Protein AF-A0A7C1E4L3-F1 (afdb_monomer_lite)

Organism: NCBI:txid683846

Sequenc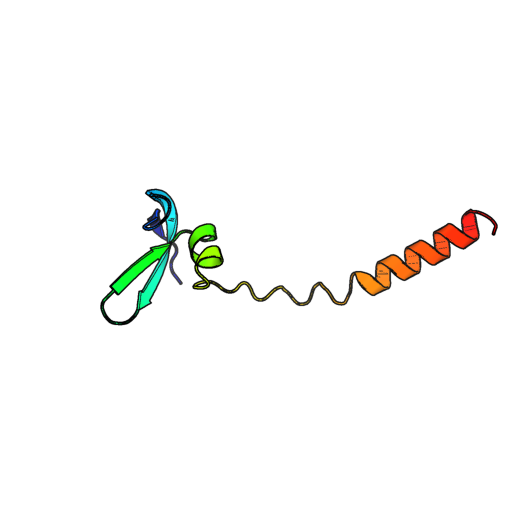e (68 aa):
MSIYFERCDLCRDYRPVLTFREGRTVLNLCLRCAYLTGKLKFSTPAVATEKEDKLSKISRVLDEITGK

Structure (mmCIF, N/CA/C/O backbone):
data_AF-A0A7C1E4L3-F1
#
_entry.id   AF-A0A7C1E4L3-F1
#
loop_
_atom_site.group_PDB
_atom_site.id
_atom_site.type_symbol
_atom_site.label_atom_id
_atom_site.label_alt_id
_atom_site.label_comp_id
_atom_site.label_asym_id
_atom_site.label_entity_id
_atom_site.label_seq_id
_atom_site.pdbx_PDB_ins_code
_atom_site.Cartn_x
_atom_site.Cartn_y
_atom_site.Cartn_z
_atom_site.occupancy
_atom_site.B_iso_or_equiv
_atom_site.auth_seq_id
_atom_site.auth_comp_id
_atom_site.auth_asym_id
_atom_site.auth_atom_id
_atom_site.pdbx_PDB_model_num
ATOM 1 N N . MET A 1 1 ? -3.531 -13.946 4.305 1.00 57.00 1 MET A N 1
ATOM 2 C CA . MET A 1 1 ? -3.626 -12.755 3.435 1.00 57.00 1 MET A CA 1
ATOM 3 C C . MET A 1 1 ? -3.303 -13.223 2.024 1.00 57.00 1 MET A C 1
ATOM 5 O O . MET A 1 1 ? -2.147 -13.523 1.764 1.00 57.00 1 MET A O 1
ATOM 9 N N . SER A 1 2 ? -4.305 -13.423 1.170 1.00 59.59 2 SER A N 1
ATOM 10 C CA . SER A 1 2 ? -4.069 -13.892 -0.204 1.00 59.59 2 SER A CA 1
ATOM 11 C C . SER A 1 2 ? -3.826 -12.687 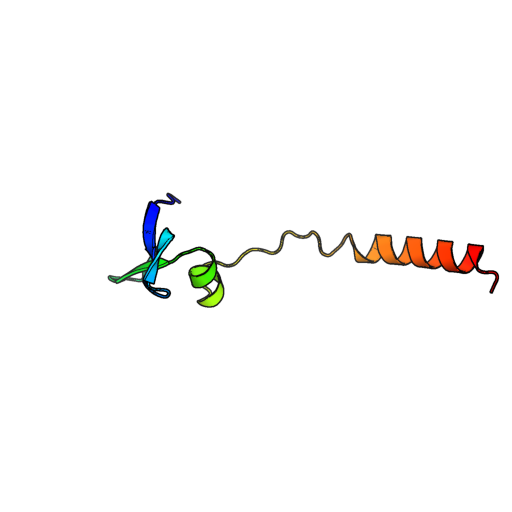-1.106 1.00 59.59 2 SER A C 1
ATOM 13 O O . SER A 1 2 ? -4.556 -11.703 -1.014 1.00 59.59 2 SER A O 1
ATOM 15 N N . ILE A 1 3 ? -2.776 -12.746 -1.922 1.00 69.12 3 ILE A N 1
ATOM 16 C CA . ILE A 1 3 ? -2.420 -11.697 -2.878 1.00 69.12 3 ILE A CA 1
ATOM 17 C C . ILE A 1 3 ? -3.000 -12.099 -4.235 1.00 69.12 3 ILE A C 1
ATOM 19 O O . ILE A 1 3 ? -2.668 -13.167 -4.744 1.00 69.12 3 ILE A O 1
ATOM 23 N N . TYR A 1 4 ? -3.846 -11.249 -4.814 1.00 76.19 4 TYR A N 1
ATOM 24 C CA . TYR A 1 4 ? -4.463 -11.475 -6.124 1.00 76.19 4 TYR A CA 1
ATOM 25 C C . TYR A 1 4 ? -3.941 -10.453 -7.136 1.00 76.19 4 TYR A C 1
ATOM 27 O O . TYR A 1 4 ? -3.587 -9.334 -6.765 1.00 76.19 4 TYR A O 1
ATOM 35 N N . PHE A 1 5 ? -3.874 -10.831 -8.413 1.00 84.94 5 PHE A N 1
ATOM 36 C CA . PHE A 1 5 ? -3.582 -9.897 -9.499 1.00 84.94 5 PHE A CA 1
ATOM 37 C C . PHE A 1 5 ? -4.886 -9.244 -9.959 1.00 84.94 5 PHE A C 1
ATOM 39 O O . PHE A 1 5 ? -5.697 -9.875 -10.634 1.00 84.94 5 PHE A O 1
ATOM 46 N N . GLU A 1 6 ? -5.081 -7.982 -9.590 1.00 90.56 6 GLU A N 1
ATOM 47 C CA . GLU A 1 6 ? -6.290 -7.225 -9.912 1.00 90.56 6 GLU A CA 1
ATOM 48 C C . GLU A 1 6 ? -5.948 -5.748 -10.144 1.00 90.56 6 GLU A C 1
ATOM 50 O O . GLU A 1 6 ? -4.810 -5.301 -9.957 1.00 90.56 6 GLU A O 1
ATOM 55 N N . ARG A 1 7 ? -6.937 -4.962 -10.564 1.00 92.19 7 ARG A N 1
ATOM 56 C CA . ARG A 1 7 ? -6.791 -3.518 -10.702 1.00 92.19 7 ARG A CA 1
ATOM 57 C C . ARG A 1 7 ? -6.832 -2.865 -9.320 1.00 92.19 7 ARG A C 1
ATOM 59 O O . ARG A 1 7 ? -7.806 -3.005 -8.594 1.00 92.19 7 ARG A O 1
ATOM 66 N N . CYS A 1 8 ? -5.790 -2.116 -8.971 1.00 94.00 8 CYS A N 1
ATOM 67 C CA . CYS A 1 8 ? -5.765 -1.3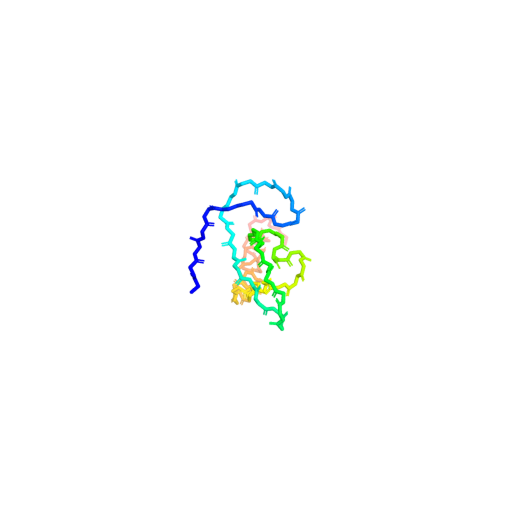18 -7.747 1.00 94.00 8 CYS A CA 1
ATOM 68 C C . CYS A 1 8 ? -6.841 -0.222 -7.803 1.00 94.00 8 CYS A C 1
ATOM 70 O O . CYS A 1 8 ? -6.863 0.567 -8.751 1.00 94.00 8 CYS A O 1
ATOM 72 N N . ASP A 1 9 ? -7.677 -0.109 -6.772 1.00 94.19 9 ASP A N 1
ATOM 73 C CA . ASP A 1 9 ? -8.769 0.872 -6.729 1.00 94.19 9 ASP A CA 1
ATOM 74 C C . ASP A 1 9 ? -8.277 2.322 -6.766 1.00 94.19 9 ASP A C 1
ATOM 76 O O . ASP A 1 9 ? -8.961 3.192 -7.306 1.00 94.19 9 ASP A O 1
ATOM 80 N N . LEU A 1 10 ? -7.071 2.578 -6.244 1.00 93.69 10 LEU A N 1
ATOM 81 C CA . LEU A 1 10 ? -6.505 3.923 -6.157 1.00 93.69 10 LEU A CA 1
ATOM 82 C C . LEU A 1 10 ? -5.723 4.318 -7.415 1.00 93.69 10 LEU A C 1
ATOM 84 O O . LEU A 1 10 ? -6.060 5.300 -8.068 1.00 93.69 10 LEU A O 1
ATOM 88 N N . CYS A 1 11 ? -4.673 3.568 -7.768 1.00 94.44 11 CYS A N 1
ATOM 89 C CA . CYS A 1 11 ? -3.806 3.925 -8.899 1.00 94.44 11 CYS A CA 1
ATOM 90 C C . CYS A 1 11 ? -4.288 3.380 -10.247 1.00 94.44 11 CYS A C 1
ATOM 92 O O . CYS A 1 11 ? -3.704 3.709 -11.270 1.00 94.44 11 CYS A O 1
ATOM 94 N N . ARG A 1 12 ? -5.338 2.547 -10.258 1.00 94.62 12 ARG A N 1
ATOM 95 C CA . ARG A 1 12 ? -5.947 1.957 -11.461 1.00 94.62 12 ARG A CA 1
ATOM 96 C C . ARG A 1 12 ? -5.019 1.074 -12.306 1.00 94.62 12 ARG A C 1
ATOM 98 O O . ARG A 1 12 ? -5.420 0.675 -13.399 1.00 94.62 12 ARG A O 1
ATOM 105 N N . ASP A 1 13 ? -3.860 0.695 -11.780 1.00 94.06 13 ASP A N 1
ATOM 106 C CA . ASP A 1 13 ? -2.930 -0.241 -12.415 1.00 94.06 13 ASP A CA 1
ATOM 107 C C . ASP A 1 13 ? -3.273 -1.697 -12.078 1.00 94.06 13 ASP A C 1
ATOM 109 O O . ASP A 1 13 ? -3.697 -1.992 -10.958 1.00 94.06 13 ASP A O 1
ATOM 113 N N . TYR A 1 14 ? -3.018 -2.611 -13.016 1.00 92.94 14 TYR A N 1
ATOM 114 C CA . TYR A 1 14 ? -3.163 -4.056 -12.815 1.00 92.94 14 TYR A CA 1
ATOM 115 C C . TYR A 1 14 ? -1.903 -4.633 -12.156 1.00 92.94 14 TYR A C 1
ATOM 117 O O . TYR A 1 14 ? -0.820 -4.577 -12.739 1.00 92.94 14 TYR A O 1
ATOM 125 N N . ARG A 1 15 ? -2.009 -5.120 -10.914 1.00 91.06 15 ARG A N 1
ATOM 126 C CA . ARG A 1 15 ? -0.860 -5.584 -10.110 1.00 91.06 15 ARG A CA 1
ATOM 127 C C . ARG A 1 15 ? -1.307 -6.404 -8.892 1.00 91.06 15 ARG A C 1
ATOM 129 O O . ARG A 1 15 ? -2.500 -6.474 -8.621 1.00 91.06 15 ARG A O 1
ATOM 136 N N . PRO A 1 16 ? -0.376 -6.994 -8.123 1.00 92.44 16 PRO A N 1
ATOM 137 C CA . PRO A 1 16 ? -0.701 -7.620 -6.849 1.00 92.44 16 PRO A CA 1
ATOM 138 C C . PRO A 1 16 ? -1.394 -6.641 -5.891 1.00 92.44 16 PRO A C 1
ATOM 140 O O . PRO A 1 16 ? -0.837 -5.587 -5.558 1.00 92.44 16 PRO A O 1
ATOM 143 N N . VAL A 1 17 ? -2.600 -6.992 -5.446 1.00 93.88 17 VAL A N 1
ATOM 144 C CA . VAL A 1 17 ? -3.398 -6.214 -4.493 1.00 93.88 17 VAL A CA 1
ATOM 145 C C . VAL A 1 17 ? -3.650 -6.986 -3.200 1.00 93.88 17 VAL A C 1
ATOM 147 O O . VAL A 1 17 ? -3.675 -8.217 -3.163 1.00 93.88 17 VAL A O 1
ATOM 150 N N . LEU A 1 18 ? -3.834 -6.221 -2.129 1.00 91.44 18 LEU A N 1
ATOM 151 C CA . LEU A 1 18 ? -4.357 -6.653 -0.846 1.00 91.44 18 LEU A CA 1
ATOM 152 C C . LEU A 1 18 ? -5.809 -6.183 -0.739 1.00 91.44 18 LEU A C 1
ATOM 154 O O . LEU A 1 18 ? -6.103 -5.011 -0.984 1.00 91.44 18 LEU A O 1
ATOM 158 N N . THR A 1 19 ? -6.699 -7.088 -0.344 1.00 91.62 19 THR A N 1
ATOM 159 C CA . THR A 1 19 ? -8.111 -6.779 -0.114 1.00 91.62 19 THR A CA 1
ATOM 160 C C . THR A 1 19 ? -8.333 -6.390 1.344 1.00 91.62 19 THR A C 1
ATOM 162 O O . THR A 1 19 ? -8.109 -7.190 2.254 1.00 91.62 19 THR A O 1
ATOM 165 N N . PHE A 1 20 ? -8.811 -5.172 1.570 1.00 89.25 20 PHE A N 1
ATOM 166 C CA . PHE A 1 20 ? -9.188 -4.641 2.875 1.00 89.25 20 PHE A CA 1
ATOM 167 C C . PHE A 1 20 ? -10.710 -4.538 2.957 1.00 89.25 20 PHE A C 1
ATOM 169 O O . PHE A 1 20 ? -11.354 -4.061 2.023 1.00 89.25 20 PHE A O 1
ATOM 176 N N . ARG A 1 21 ? -11.299 -4.967 4.076 1.00 89.88 21 ARG A N 1
ATOM 177 C CA . ARG A 1 21 ? -12.731 -4.790 4.346 1.00 89.88 21 ARG A CA 1
ATOM 178 C C . ARG A 1 21 ? -12.932 -3.728 5.414 1.00 89.88 21 ARG A C 1
ATOM 180 O O . ARG A 1 21 ? -12.376 -3.843 6.501 1.00 89.88 21 ARG A O 1
ATOM 187 N N . GLU A 1 22 ? -13.765 -2.742 5.111 1.00 87.25 22 GLU A N 1
ATOM 188 C CA . GLU A 1 22 ? -14.234 -1.735 6.062 1.00 87.25 22 GLU A CA 1
ATOM 189 C C . GLU A 1 22 ? -15.754 -1.671 6.042 1.00 87.25 22 GLU A C 1
ATOM 191 O O . GLU A 1 22 ? -16.371 -1.104 5.138 1.00 87.25 22 GLU A O 1
ATOM 196 N N . GLY A 1 23 ? -16.372 -2.294 7.045 1.00 89.06 23 GLY A N 1
ATOM 197 C CA . GLY A 1 23 ? -17.822 -2.437 7.099 1.00 89.06 23 GLY A CA 1
ATOM 198 C C . GLY A 1 23 ? -18.345 -3.187 5.873 1.00 89.06 23 GLY A C 1
ATOM 199 O O . GLY A 1 23 ? -18.060 -4.370 5.698 1.00 89.06 23 GLY A O 1
ATOM 200 N N . ARG A 1 24 ? -19.118 -2.489 5.031 1.00 90.81 24 ARG A N 1
ATOM 201 C CA . ARG A 1 24 ? -19.688 -3.032 3.783 1.00 90.81 24 ARG A CA 1
ATOM 202 C C . ARG A 1 24 ? -18.819 -2.773 2.548 1.00 90.81 24 ARG A C 1
ATOM 204 O O . ARG A 1 24 ? -19.117 -3.315 1.489 1.00 90.81 24 ARG A O 1
ATOM 211 N N . THR A 1 25 ? -17.766 -1.968 2.671 1.00 88.19 25 THR A N 1
ATOM 212 C CA . THR A 1 25 ? -16.896 -1.593 1.553 1.00 88.19 25 THR A CA 1
ATOM 213 C C . THR A 1 25 ? -15.694 -2.528 1.478 1.00 88.19 25 THR A C 1
ATOM 215 O O . THR A 1 25 ? -15.070 -2.855 2.492 1.00 88.19 25 THR A O 1
ATOM 218 N N . VAL A 1 26 ? -15.358 -2.948 0.260 1.00 90.56 26 VAL A N 1
ATOM 219 C CA . VAL A 1 26 ? -14.166 -3.743 -0.051 1.00 90.56 26 VAL A CA 1
ATOM 220 C C . VAL A 1 26 ? -13.225 -2.870 -0.876 1.00 90.56 26 VAL A C 1
ATOM 222 O O . VAL A 1 26 ? -13.662 -2.261 -1.846 1.00 90.56 26 VAL A O 1
ATOM 225 N N . LEU A 1 27 ? -11.961 -2.786 -0.464 1.00 91.00 27 LEU A N 1
ATOM 226 C CA . LEU A 1 27 ? -10.914 -2.006 -1.124 1.00 91.00 27 LEU A CA 1
ATOM 227 C C . LEU A 1 27 ? -9.767 -2.926 -1.537 1.00 91.00 27 LEU A C 1
ATOM 229 O O . LEU A 1 27 ? -9.126 -3.540 -0.685 1.00 91.00 27 LEU A O 1
ATOM 233 N N . ASN A 1 28 ? -9.476 -2.971 -2.829 1.00 93.69 28 ASN A N 1
ATOM 234 C CA . ASN A 1 28 ? -8.366 -3.702 -3.420 1.00 93.69 28 ASN A CA 1
ATOM 235 C C . ASN A 1 28 ? -7.209 -2.733 -3.692 1.00 93.69 28 ASN A C 1
ATOM 237 O O . ASN A 1 28 ? -7.208 -1.979 -4.666 1.00 93.69 28 ASN A O 1
ATOM 241 N N . LEU A 1 29 ? -6.198 -2.728 -2.820 1.00 93.19 29 LEU A N 1
ATOM 242 C CA . LEU A 1 29 ? -5.080 -1.785 -2.899 1.00 93.19 29 LEU A CA 1
ATOM 243 C C . LEU A 1 29 ? -3.758 -2.511 -3.127 1.00 93.19 29 LEU A C 1
ATOM 245 O O . LEU A 1 29 ? -3.424 -3.460 -2.424 1.00 93.19 29 LEU A O 1
ATOM 249 N N . CYS A 1 30 ? -2.949 -2.020 -4.066 1.00 93.44 30 CYS A N 1
ATOM 250 C CA . CYS A 1 30 ? -1.562 -2.471 -4.176 1.00 93.44 30 CYS A CA 1
ATOM 251 C C . CYS A 1 30 ? -0.751 -2.062 -2.937 1.00 93.44 30 CYS A C 1
ATOM 253 O O . CYS A 1 30 ? -1.108 -1.099 -2.257 1.00 93.44 30 CYS A O 1
ATOM 255 N N . LEU A 1 31 ? 0.374 -2.739 -2.676 1.00 90.50 31 LEU A N 1
ATOM 256 C CA . LEU A 1 31 ? 1.218 -2.495 -1.493 1.00 90.50 31 LEU A CA 1
ATOM 257 C C . LEU A 1 31 ? 1.554 -1.012 -1.278 1.00 90.50 31 LEU A C 1
ATOM 259 O O . LEU A 1 31 ? 1.414 -0.498 -0.169 1.00 90.50 31 LEU A O 1
ATOM 263 N N . ARG A 1 32 ? 1.939 -0.305 -2.349 1.00 90.81 32 ARG A N 1
ATOM 264 C CA . ARG A 1 32 ? 2.268 1.126 -2.286 1.00 90.81 32 ARG A CA 1
ATOM 265 C C . ARG A 1 32 ? 1.062 1.967 -1.870 1.00 90.81 32 ARG A C 1
ATOM 267 O O . ARG A 1 32 ? 1.189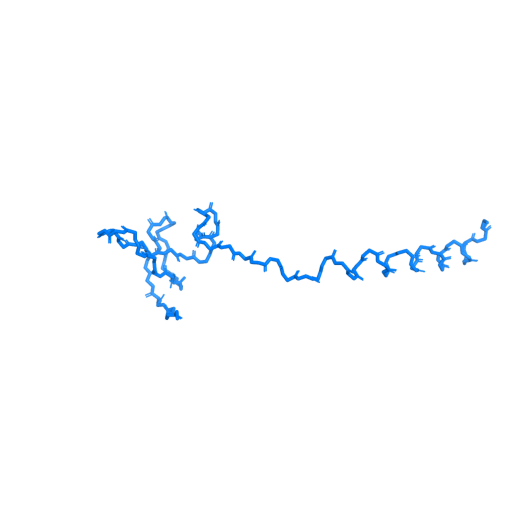 2.818 -0.999 1.00 90.81 32 ARG A O 1
ATOM 274 N N . CYS A 1 33 ? -0.099 1.733 -2.479 1.00 92.50 33 CYS A N 1
ATOM 275 C CA . CYS A 1 33 ? -1.318 2.469 -2.151 1.00 92.50 33 CYS A CA 1
ATOM 276 C C . CYS A 1 33 ? -1.790 2.151 -0.734 1.00 92.50 33 CYS A C 1
ATOM 278 O O . CYS A 1 33 ? -2.089 3.075 0.008 1.00 92.50 33 CYS A O 1
ATOM 280 N N . ALA A 1 34 ? -1.774 0.879 -0.335 1.00 91.88 34 ALA A N 1
ATOM 281 C CA . ALA A 1 34 ? -2.148 0.457 1.009 1.00 91.88 34 ALA A CA 1
ATOM 282 C C . ALA A 1 34 ? -1.273 1.115 2.090 1.00 91.88 34 ALA A C 1
ATOM 284 O O . ALA A 1 34 ? -1.789 1.508 3.136 1.00 91.88 34 ALA A O 1
ATOM 285 N N . TYR A 1 35 ? 0.028 1.274 1.826 1.00 90.75 35 TYR A N 1
ATOM 286 C CA . TYR A 1 35 ? 0.944 2.002 2.703 1.00 90.75 35 TYR A CA 1
ATOM 287 C C . TYR A 1 35 ? 0.624 3.500 2.763 1.00 90.75 35 TYR A C 1
ATOM 289 O O . TYR A 1 35 ? 0.446 4.048 3.847 1.00 90.75 35 TYR A O 1
ATOM 297 N N . LEU A 1 36 ? 0.483 4.153 1.605 1.00 90.06 36 LEU A N 1
ATOM 298 C CA . LEU A 1 36 ? 0.192 5.590 1.527 1.00 90.06 36 LEU A CA 1
ATOM 299 C C . LEU A 1 36 ? -1.155 5.962 2.162 1.00 90.06 36 LEU A C 1
ATOM 301 O O . LEU A 1 36 ? -1.283 7.040 2.728 1.00 90.06 36 LEU A O 1
ATOM 305 N N . THR A 1 37 ? -2.147 5.071 2.108 1.00 88.38 37 THR A N 1
ATOM 306 C CA . THR A 1 37 ? -3.455 5.268 2.751 1.00 88.38 37 THR A CA 1
ATOM 307 C C . THR A 1 37 ? -3.488 4.801 4.210 1.00 88.38 37 THR A C 1
ATOM 309 O O . THR A 1 37 ? -4.559 4.767 4.809 1.00 88.38 37 THR A O 1
ATOM 312 N N . GLY A 1 38 ? -2.359 4.363 4.779 1.00 87.88 38 GLY A N 1
ATOM 313 C CA . GLY A 1 38 ? -2.259 3.915 6.173 1.00 87.88 38 GLY A CA 1
ATOM 314 C C . GLY A 1 38 ? -2.964 2.591 6.496 1.00 87.88 38 GLY A C 1
ATOM 315 O O . GLY A 1 38 ? -3.074 2.229 7.667 1.00 87.88 38 GLY A O 1
ATOM 316 N N . LYS A 1 39 ? -3.428 1.852 5.479 1.00 85.75 39 LYS A N 1
ATOM 317 C CA . LYS A 1 39 ? -4.084 0.534 5.615 1.00 85.75 39 LYS A CA 1
ATOM 318 C C . LYS A 1 39 ? -3.083 -0.565 5.919 1.00 85.75 39 LYS A C 1
ATOM 320 O O . LYS A 1 39 ? -3.400 -1.532 6.605 1.00 85.75 39 LYS A O 1
ATOM 325 N N . LEU A 1 40 ? -1.877 -0.404 5.388 1.00 84.25 40 LEU A N 1
ATOM 326 C CA . LEU A 1 40 ? -0.747 -1.268 5.648 1.00 84.25 40 LEU A CA 1
ATOM 327 C C . LEU A 1 40 ? 0.294 -0.473 6.427 1.00 84.25 40 LEU A C 1
ATOM 329 O O . LEU A 1 40 ? 0.899 0.460 5.903 1.00 84.25 40 LEU A O 1
ATOM 333 N N . LYS A 1 41 ? 0.514 -0.860 7.680 1.00 79.19 41 LYS A N 1
ATOM 334 C CA . LYS A 1 41 ? 1.658 -0.392 8.456 1.00 79.19 41 LYS A CA 1
ATOM 335 C C . LYS A 1 41 ? 2.760 -1.420 8.279 1.00 79.19 41 LYS A C 1
ATOM 337 O O . LYS A 1 41 ? 2.616 -2.553 8.729 1.00 79.19 41 LYS A O 1
ATOM 342 N N . PHE A 1 42 ? 3.853 -1.041 7.626 1.00 66.12 42 PHE A N 1
ATOM 343 C CA . PHE A 1 42 ? 5.083 -1.791 7.815 1.00 66.12 42 PHE A CA 1
ATOM 344 C C . PHE A 1 42 ? 5.557 -1.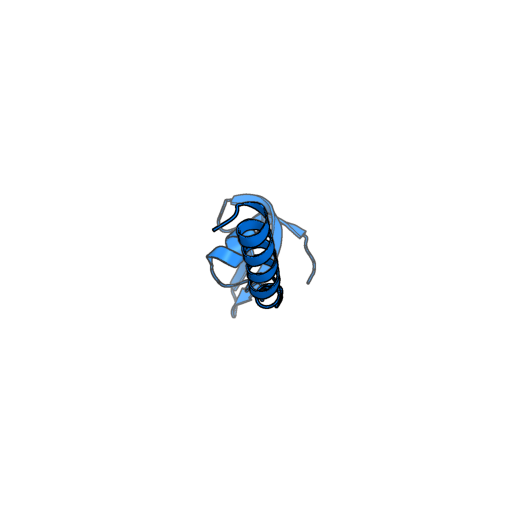441 9.216 1.00 66.12 42 PHE A C 1
ATOM 346 O O . PHE A 1 42 ? 5.941 -0.303 9.476 1.00 66.12 42 PHE A O 1
ATOM 353 N N . SER A 1 43 ? 5.481 -2.399 10.137 1.00 55.75 43 SER A N 1
ATOM 354 C CA . SER A 1 43 ? 6.371 -2.371 11.286 1.00 55.75 43 SER A CA 1
ATOM 355 C C . SER A 1 43 ? 7.767 -2.321 10.690 1.00 55.75 43 SER A C 1
ATOM 357 O O . SER A 1 43 ? 8.210 -3.295 10.075 1.00 55.75 43 SER A O 1
ATOM 359 N N . THR A 1 44 ? 8.411 -1.158 10.766 1.00 53.75 44 THR A N 1
ATOM 360 C CA . THR A 1 44 ? 9.845 -1.059 10.545 1.00 53.75 44 THR A CA 1
ATOM 361 C C . THR A 1 44 ? 10.458 -2.222 11.316 1.00 53.75 44 THR A C 1
ATOM 363 O O . THR A 1 44 ? 10.186 -2.348 12.515 1.00 53.75 44 THR A O 1
ATOM 366 N N . PRO A 1 45 ? 11.197 -3.142 10.667 1.00 47.50 45 PRO A N 1
ATOM 367 C CA . PRO A 1 45 ? 11.950 -4.101 11.447 1.00 47.50 45 PRO A CA 1
ATOM 368 C C . PRO A 1 45 ? 12.816 -3.266 12.390 1.00 47.50 45 PRO A C 1
ATOM 370 O O . PRO A 1 45 ? 13.302 -2.201 11.996 1.00 47.50 45 PRO A O 1
ATOM 373 N N . ALA A 1 46 ? 12.974 -3.713 13.633 1.00 49.94 46 ALA A N 1
ATOM 374 C CA . ALA A 1 46 ? 13.853 -3.113 14.633 1.00 49.94 46 ALA A CA 1
ATOM 375 C C . ALA A 1 46 ? 15.347 -3.243 14.231 1.00 49.94 46 ALA A C 1
ATOM 377 O O . ALA A 1 46 ? 16.197 -3.625 15.017 1.00 49.94 46 ALA A O 1
ATOM 378 N N . VAL A 1 47 ? 15.665 -2.943 12.969 1.00 49.34 47 VAL A N 1
ATOM 379 C CA . VAL A 1 47 ? 16.978 -2.823 12.329 1.00 49.34 47 VAL A CA 1
ATOM 380 C C . VAL A 1 47 ? 17.269 -1.324 12.161 1.00 49.34 47 VAL A C 1
ATOM 382 O O . VAL A 1 47 ? 17.752 -0.849 11.139 1.00 49.34 47 VAL A O 1
ATOM 385 N N . ALA A 1 48 ? 16.908 -0.537 13.170 1.00 48.47 48 ALA A N 1
ATOM 386 C CA . ALA A 1 48 ? 17.297 0.863 13.307 1.00 48.47 48 ALA A CA 1
ATOM 387 C C . ALA A 1 48 ? 17.872 1.146 14.705 1.00 48.47 48 ALA A C 1
ATOM 389 O O . ALA A 1 48 ? 17.962 2.290 15.113 1.00 48.47 48 ALA A O 1
ATOM 390 N N . THR A 1 49 ? 18.291 0.101 15.423 1.00 46.19 49 THR A N 1
ATOM 391 C CA . THR A 1 49 ? 19.003 0.185 16.710 1.00 46.19 49 THR A CA 1
ATOM 392 C C . THR A 1 49 ? 20.263 -0.687 16.727 1.00 46.19 49 THR A C 1
ATOM 394 O O . THR A 1 49 ? 20.775 -1.030 17.781 1.00 46.19 49 THR A O 1
ATOM 397 N N . GLU A 1 50 ? 20.802 -1.041 15.554 1.00 46.22 50 GLU A N 1
ATOM 398 C CA . GLU A 1 50 ? 22.145 -1.645 15.443 1.00 46.22 50 GLU A CA 1
ATOM 399 C C . GLU A 1 50 ? 23.051 -0.912 14.432 1.00 46.22 50 GLU A C 1
ATOM 401 O O . GLU A 1 50 ? 24.235 -1.225 14.301 1.00 46.22 50 GLU A O 1
ATOM 406 N N . LYS A 1 51 ? 22.512 0.074 13.696 1.00 48.16 51 LYS A N 1
ATOM 407 C CA . LYS A 1 51 ? 23.282 0.859 12.714 1.00 48.16 51 LYS A CA 1
ATOM 408 C C . LYS A 1 51 ? 23.915 2.128 13.282 1.00 48.16 51 LYS A C 1
ATOM 410 O O . LYS A 1 51 ? 24.902 2.574 12.706 1.00 48.16 51 LYS A O 1
ATOM 415 N N . GLU A 1 52 ? 23.428 2.660 14.402 1.00 46.25 52 GLU A N 1
ATOM 416 C CA . GLU A 1 52 ? 24.118 3.767 15.084 1.00 46.25 52 GLU A CA 1
ATOM 417 C C . GLU A 1 52 ? 25.410 3.297 15.772 1.00 46.25 52 GLU A C 1
ATOM 419 O O . GLU A 1 52 ? 26.438 3.954 15.645 1.00 46.25 52 GLU A O 1
ATOM 424 N N . ASP A 1 53 ? 25.430 2.095 16.360 1.00 46.62 53 ASP A N 1
ATOM 425 C CA . ASP A 1 53 ? 26.611 1.590 17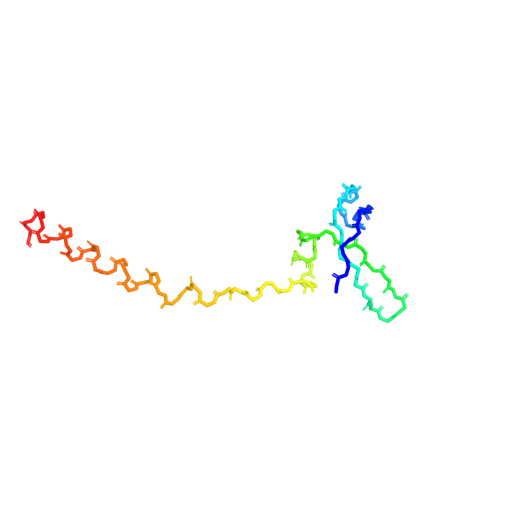.086 1.00 46.62 53 ASP A CA 1
ATOM 426 C C . ASP A 1 53 ? 27.789 1.212 16.159 1.00 46.62 53 ASP A C 1
ATOM 428 O O . ASP A 1 53 ? 28.966 1.328 16.512 1.00 46.62 53 ASP A O 1
ATOM 432 N N . LYS A 1 54 ? 27.494 0.793 14.918 1.00 51.31 54 LYS A N 1
ATOM 433 C CA . LYS A 1 54 ? 28.529 0.443 13.924 1.00 51.31 54 LYS A CA 1
ATOM 434 C C . LYS A 1 54 ? 29.151 1.668 13.253 1.00 51.31 54 LYS A C 1
ATOM 436 O O . LYS A 1 54 ? 30.332 1.619 12.915 1.00 51.31 54 LYS A O 1
ATOM 441 N N . LEU A 1 55 ? 28.409 2.768 13.100 1.00 54.41 55 LEU A N 1
ATOM 442 C CA . LEU A 1 55 ? 28.951 4.017 12.550 1.00 54.41 55 LEU A CA 1
ATOM 443 C C . LEU A 1 55 ? 29.924 4.691 13.529 1.00 54.41 55 LEU A C 1
ATOM 445 O O . LEU A 1 55 ? 30.988 5.139 13.104 1.00 54.41 55 LEU A O 1
ATOM 449 N N . SER A 1 56 ? 29.642 4.669 14.837 1.00 56.00 56 SER A N 1
ATOM 450 C CA . SER A 1 56 ? 30.564 5.203 15.854 1.00 56.00 56 SER A CA 1
ATOM 451 C C . SER A 1 56 ? 31.897 4.448 15.916 1.00 56.00 56 SER A C 1
ATOM 453 O O . SER A 1 56 ? 32.944 5.065 16.122 1.00 56.00 56 SER A O 1
ATOM 455 N N . LYS A 1 57 ? 31.896 3.127 15.685 1.00 56.94 57 LYS A N 1
ATOM 456 C CA . LYS A 1 57 ? 33.139 2.336 15.610 1.00 56.94 57 LYS A CA 1
ATOM 457 C C . LYS A 1 57 ? 33.975 2.664 14.373 1.00 56.94 57 LYS A C 1
ATOM 459 O O . LYS A 1 57 ? 35.193 2.716 14.481 1.00 56.94 57 LYS A O 1
ATOM 464 N N . ILE A 1 58 ? 33.344 2.929 13.227 1.00 60.06 58 ILE A N 1
ATOM 465 C CA . ILE A 1 58 ? 34.058 3.317 11.998 1.00 60.06 58 ILE A CA 1
ATOM 466 C C . ILE A 1 58 ? 34.647 4.731 12.130 1.00 60.06 58 ILE A C 1
ATOM 468 O O . ILE A 1 58 ? 35.770 4.955 11.687 1.00 60.06 58 ILE A O 1
ATOM 472 N N . SER A 1 59 ? 33.948 5.658 12.798 1.00 56.75 59 SER A N 1
ATOM 473 C CA . SER A 1 59 ? 34.461 7.016 13.035 1.00 56.75 59 SER A CA 1
ATOM 474 C C . SER A 1 59 ? 35.740 7.022 13.878 1.00 56.75 59 SER A C 1
ATOM 476 O O . SER A 1 59 ? 36.692 7.695 13.505 1.00 56.75 59 SER A O 1
ATOM 478 N N . ARG A 1 60 ? 35.813 6.228 14.962 1.00 58.97 60 ARG A N 1
ATOM 479 C CA . ARG A 1 60 ? 37.036 6.142 15.792 1.00 58.97 60 ARG A CA 1
ATOM 480 C C . ARG A 1 60 ? 38.238 5.598 15.025 1.00 58.97 60 ARG A C 1
ATOM 482 O O . ARG A 1 60 ? 39.334 6.118 15.178 1.00 58.97 60 ARG A O 1
ATOM 489 N N . VAL A 1 61 ? 38.023 4.584 14.185 1.00 62.19 61 VAL A N 1
ATOM 490 C CA . VAL A 1 61 ? 39.103 3.997 13.377 1.00 62.19 61 VAL A CA 1
ATOM 491 C C . VAL A 1 61 ? 39.611 4.990 12.328 1.00 62.19 61 VAL A C 1
ATOM 493 O O . VAL A 1 61 ? 40.809 5.038 12.063 1.00 62.19 61 VAL A O 1
ATOM 496 N N . LEU A 1 62 ? 38.726 5.802 11.744 1.00 58.47 62 LEU A N 1
ATOM 497 C CA . LEU A 1 62 ? 39.135 6.845 10.804 1.00 58.47 62 LEU A CA 1
ATOM 498 C C . LEU A 1 62 ? 39.935 7.957 11.500 1.00 58.47 62 LEU A C 1
ATOM 500 O O . LEU A 1 62 ? 40.972 8.345 10.971 1.00 58.47 62 LEU A O 1
ATOM 504 N N . ASP A 1 63 ? 39.543 8.414 12.692 1.00 58.53 63 ASP A N 1
ATOM 505 C CA . ASP A 1 63 ? 40.325 9.411 13.446 1.00 58.53 63 ASP A CA 1
ATOM 506 C C . ASP A 1 63 ? 41.742 8.907 13.801 1.00 58.53 63 ASP A C 1
ATOM 508 O O . ASP A 1 63 ? 42.715 9.628 13.580 1.00 58.53 63 ASP A O 1
ATOM 512 N N . GLU A 1 64 ? 41.899 7.645 14.231 1.00 59.12 64 GLU A N 1
ATOM 513 C CA . GLU A 1 64 ? 43.221 7.064 14.546 1.00 59.12 64 GLU A CA 1
ATOM 514 C C . GLU A 1 64 ? 44.146 6.939 13.322 1.00 59.12 64 GLU A C 1
ATOM 516 O O . GLU A 1 64 ? 45.360 7.106 13.444 1.00 59.12 64 GLU A O 1
ATOM 521 N N . ILE A 1 65 ? 43.600 6.672 12.130 1.00 63.81 65 ILE A N 1
ATOM 522 C CA . ILE A 1 65 ? 44.398 6.559 10.896 1.00 63.81 65 ILE A CA 1
ATOM 523 C C . ILE A 1 65 ? 44.795 7.940 10.359 1.00 63.81 65 ILE A C 1
ATOM 525 O O . ILE A 1 65 ? 45.860 8.083 9.757 1.00 63.81 65 ILE A O 1
ATOM 529 N N . THR A 1 66 ? 43.959 8.963 10.567 1.00 59.81 66 THR A N 1
ATOM 530 C CA . THR A 1 66 ? 44.192 10.302 9.997 1.00 59.81 66 THR A CA 1
ATOM 531 C C . THR A 1 66 ? 45.072 11.207 10.872 1.00 59.81 66 THR A C 1
ATOM 533 O O . THR A 1 66 ? 45.413 12.306 10.436 1.00 59.81 66 THR A O 1
ATOM 536 N N . GLY A 1 67 ? 45.494 10.755 12.060 1.00 56.78 67 GLY A N 1
ATOM 537 C CA . GLY A 1 67 ? 46.538 11.412 12.853 1.00 56.78 67 GLY A CA 1
ATOM 538 C C . GLY A 1 67 ? 46.171 12.811 13.360 1.00 56.78 67 GLY A C 1
ATOM 539 O O . GLY A 1 67 ? 46.965 13.743 13.211 1.00 56.78 67 GLY A O 1
ATOM 540 N N . LYS A 1 68 ? 44.982 12.955 13.955 1.00 52.91 68 LYS A N 1
ATOM 541 C CA . LYS A 1 68 ? 44.661 14.067 14.860 1.00 52.91 68 LYS A CA 1
ATOM 542 C C . LYS A 1 68 ? 44.550 13.586 16.297 1.00 52.91 68 LYS A C 1
ATOM 544 O O . LYS A 1 68 ? 44.012 12.479 16.501 1.00 52.91 68 LYS A O 1
#

pLDDT: mean 74.8, std 18.12, range [46.19, 94.62]

Foldseek 3Di:
DDWDQQQFPPPRDGGTWDWDDDPPDIGTHDPVRCVVVVVDDDPPPPPPVPVVVVVVVVVVVVCVVVPD

Radius of gyration: 21.48 Å; chains: 1; bounding box: 66×28×30 Å

Secondary structure (DSSP, 8-state):
---EEEE-TTT--EEEEEEEEETTEEEEEEHHHHHHTTSS-----S-SSSHHHHHHHHHHHHHHHHT-